Protein AF-A0A4U5ME35-F1 (afdb_monomer)

Radius of gyration: 33.89 Å; Cα contacts (8 Å, |Δi|>4): 135; chains: 1; bounding box: 66×83×63 Å

Solvent-accessible surface area (backbone atoms only — not comparable to full-atom values): 11003 Å² total; per-residue (Å²): 136,87,86,86,86,88,87,86,86,88,84,84,89,85,88,88,85,84,85,90,85,84,89,89,87,84,89,78,90,76,74,80,81,76,76,80,76,79,72,77,67,84,71,74,92,74,55,73,76,50,68,80,46,62,92,45,56,68,44,79,78,48,78,45,76,55,100,87,43,84,44,73,44,71,42,63,59,89,80,88,76,59,68,71,59,43,46,72,78,40,42,70,62,49,53,50,50,53,51,51,52,49,41,64,72,45,49,54,74,46,79,74,50,73,46,83,77,52,30,87,81,73,68,39,70,69,53,30,34,32,37,34,30,27,28,91,85,50,52,71,48,80,45,48,38,64,60,33,60,73,76,40,38,68,63,45,52,52,51,51,30,66,77,64,77,105

InterPro domains:
  IPR016197 Chromo-like domain superfamily [SSF54160] (59-102)

Sequence (166 aa):
MPPVTRGQARKSDASGIPTVCTPAVQRSAQTPRTMRRHTIAEADSRDPNLKQYGDQLLRIVDEKIFEGERYYRVIWENTLEPVEQMRQQTPLLIEYFELYTRIKKAGQFRIVNWIKTRARETRNPYDLLYTIAFGKDQEQMIVNHEFLDRHFRTEHCLFLAAELNI

Structure (mmCIF, N/CA/C/O backbone):
data_AF-A0A4U5ME35-F1
#
_entry.id   AF-A0A4U5ME35-F1
#
loop_
_atom_site.group_PDB
_atom_site.id
_atom_site.type_symbol
_atom_site.label_atom_id
_atom_site.label_alt_id
_atom_site.label_comp_id
_atom_site.label_asym_id
_atom_site.label_entity_id
_atom_site.label_seq_id
_atom_site.pdbx_PDB_ins_code
_atom_site.Cartn_x
_atom_site.Cartn_y
_atom_site.Cartn_z
_atom_site.occupancy
_atom_site.B_iso_or_equiv
_atom_site.auth_seq_id
_atom_site.auth_comp_id
_atom_site.auth_asym_id
_atom_site.auth_atom_id
_atom_site.pdbx_PDB_model_num
ATOM 1 N N . MET A 1 1 ? -27.308 -50.150 34.851 1.00 27.67 1 MET A N 1
ATOM 2 C CA . MET A 1 1 ? -26.876 -51.150 35.860 1.00 27.67 1 MET A CA 1
ATOM 3 C C . MET A 1 1 ? -26.474 -52.445 35.142 1.00 27.67 1 MET A C 1
ATOM 5 O O . MET A 1 1 ? -26.762 -52.521 33.954 1.00 27.67 1 MET A O 1
ATOM 9 N N . PRO A 1 2 ? -25.674 -53.334 35.768 1.00 55.22 2 PRO A N 1
ATOM 10 C CA . PRO A 1 2 ? -24.466 -53.883 35.122 1.00 55.22 2 PRO A CA 1
ATOM 11 C C . PRO A 1 2 ? -24.604 -55.369 34.678 1.00 55.22 2 PRO A C 1
ATOM 13 O O . PRO A 1 2 ? -25.736 -55.829 34.547 1.00 55.22 2 PRO A O 1
ATOM 16 N N . PRO A 1 3 ? -23.505 -56.106 34.382 1.00 54.00 3 PRO A N 1
ATOM 17 C CA . PRO A 1 3 ? -22.625 -56.611 35.444 1.00 54.00 3 PRO A CA 1
ATOM 18 C C . PRO A 1 3 ? -21.123 -56.326 35.266 1.00 54.00 3 PRO A C 1
ATOM 20 O O . PRO A 1 3 ? -20.581 -56.253 34.168 1.00 54.00 3 PRO A O 1
ATOM 23 N N . VAL A 1 4 ? -20.459 -56.203 36.415 1.00 41.44 4 VAL A N 1
ATOM 24 C CA . VAL A 1 4 ? -19.002 -56.238 36.590 1.00 41.44 4 VAL A CA 1
ATOM 25 C C . VAL A 1 4 ? -18.599 -57.687 36.855 1.00 41.44 4 VAL A C 1
ATOM 27 O O . VAL A 1 4 ? -19.259 -58.337 37.664 1.00 41.44 4 VAL A O 1
ATOM 30 N N . THR A 1 5 ? -17.475 -58.154 36.304 1.00 53.88 5 THR A N 1
ATOM 31 C CA . THR A 1 5 ? -16.813 -59.373 36.801 1.00 53.88 5 THR A CA 1
ATOM 32 C C . THR A 1 5 ? -15.340 -59.100 37.081 1.00 53.88 5 THR A C 1
ATOM 34 O O . THR A 1 5 ? -14.633 -58.485 36.287 1.00 53.88 5 THR A O 1
ATOM 37 N N . ARG A 1 6 ? -14.891 -59.539 38.258 1.00 37.59 6 ARG A N 1
ATOM 38 C CA . ARG A 1 6 ? -13.573 -59.286 38.849 1.00 37.59 6 ARG A CA 1
ATOM 39 C C . ARG A 1 6 ? -12.813 -60.612 38.895 1.00 37.59 6 ARG A C 1
ATOM 41 O O . ARG A 1 6 ? -13.339 -61.573 39.444 1.00 37.59 6 ARG A O 1
ATOM 48 N N . GLY A 1 7 ? -11.592 -60.662 38.366 1.00 36.09 7 GLY A N 1
ATOM 49 C CA . GLY A 1 7 ? -10.751 -61.864 38.388 1.00 36.09 7 GLY A CA 1
ATOM 50 C C . GLY A 1 7 ? -9.282 -61.517 38.611 1.00 36.09 7 GLY A C 1
ATOM 51 O O . GLY A 1 7 ? -8.645 -60.940 37.738 1.00 36.09 7 GLY A O 1
ATOM 52 N N . GLN A 1 8 ? -8.753 -61.849 39.790 1.00 38.22 8 GLN A N 1
ATOM 53 C CA . GLN A 1 8 ? -7.324 -61.778 40.114 1.00 38.22 8 GLN A CA 1
ATOM 54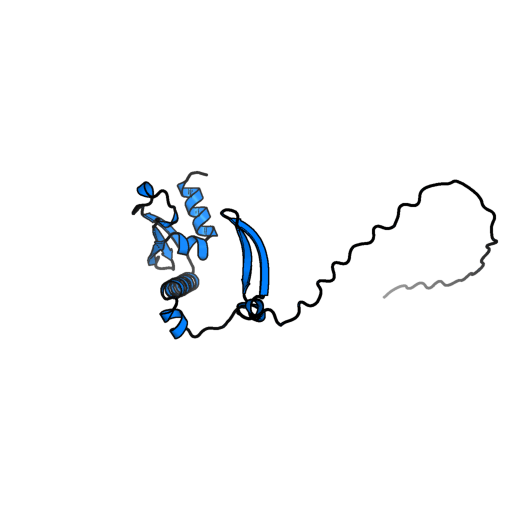 C C . GLN A 1 8 ? -6.729 -63.190 40.126 1.00 38.22 8 GLN A C 1
ATOM 56 O O . GLN A 1 8 ? -7.359 -64.083 40.685 1.00 38.22 8 GLN A O 1
ATOM 61 N N . ALA A 1 9 ? -5.485 -63.357 39.665 1.00 36.44 9 ALA A N 1
ATOM 62 C CA . ALA A 1 9 ? -4.493 -64.240 40.298 1.00 36.44 9 ALA A CA 1
ATOM 63 C C . ALA A 1 9 ? -3.069 -63.948 39.775 1.00 36.44 9 ALA A C 1
ATOM 65 O O . ALA A 1 9 ? -2.892 -63.499 38.647 1.00 36.44 9 ALA A O 1
ATOM 66 N N . ARG A 1 10 ? -2.059 -64.184 40.623 1.00 35.41 10 ARG A N 1
ATOM 67 C CA . ARG A 1 10 ? -0.623 -63.915 40.393 1.00 35.41 10 ARG A CA 1
ATOM 68 C C . ARG A 1 10 ? 0.147 -65.146 39.889 1.00 35.41 10 ARG A C 1
ATOM 70 O O . ARG A 1 10 ? -0.231 -66.261 40.244 1.00 35.41 10 ARG A O 1
ATOM 77 N N . LYS A 1 11 ? 1.310 -64.908 39.262 1.00 40.16 11 LYS A N 1
ATOM 78 C CA . LYS A 1 11 ? 2.684 -65.361 39.642 1.00 40.16 11 LYS A CA 1
ATOM 79 C C . LYS A 1 11 ? 3.658 -64.840 38.557 1.00 40.16 11 LYS A C 1
ATOM 81 O O . LYS A 1 11 ? 3.302 -64.934 37.391 1.00 40.16 11 LYS A O 1
ATOM 86 N N . SER A 1 12 ? 4.760 -64.121 38.800 1.00 40.75 12 SER A N 1
ATOM 87 C CA . SER A 1 12 ? 5.865 -64.205 39.785 1.00 40.75 12 SER A CA 1
ATOM 88 C C . SER A 1 12 ? 7.037 -65.088 39.325 1.00 40.75 12 SER A C 1
ATOM 90 O O . SER A 1 12 ? 6.890 -66.304 39.287 1.00 40.75 12 SER A O 1
ATOM 92 N N . ASP A 1 13 ? 8.179 -64.416 39.099 1.00 36.41 13 ASP A N 1
ATOM 93 C CA . ASP A 1 13 ? 9.582 -64.873 39.218 1.00 36.41 13 ASP A CA 1
ATOM 94 C C . ASP A 1 13 ? 10.102 -65.901 38.167 1.00 36.41 13 ASP A C 1
ATOM 96 O O . ASP A 1 13 ? 9.331 -66.669 37.608 1.00 36.41 13 ASP A O 1
ATOM 100 N N . ALA A 1 14 ? 11.391 -65.964 37.781 1.00 37.62 14 ALA A N 1
ATOM 101 C CA . ALA A 1 14 ? 12.600 -65.272 38.256 1.00 37.62 14 ALA A CA 1
ATOM 102 C C . ALA A 1 14 ? 13.654 -65.039 37.134 1.00 37.62 14 ALA A C 1
ATOM 104 O O . ALA A 1 14 ? 13.558 -65.558 36.025 1.00 37.62 14 ALA A O 1
ATOM 105 N N . SER A 1 15 ? 14.691 -64.267 37.471 1.00 42.91 15 SER A N 1
ATOM 106 C CA . SER A 1 15 ? 15.885 -63.897 36.687 1.00 42.91 15 SER A CA 1
ATOM 107 C C . SER A 1 15 ? 16.903 -65.020 36.403 1.00 42.91 15 SER A C 1
ATOM 109 O O . SER A 1 15 ? 17.055 -65.921 37.223 1.00 42.91 15 SER A O 1
ATOM 111 N N . GLY A 1 16 ? 17.746 -64.853 35.369 1.00 33.81 16 GLY A N 1
ATOM 112 C CA . GLY A 1 16 ? 19.011 -65.598 35.227 1.00 33.81 16 GLY A CA 1
ATOM 113 C C . GLY A 1 16 ? 19.939 -65.094 34.106 1.00 33.81 16 GLY A C 1
ATOM 114 O O . GLY A 1 16 ? 19.621 -65.244 32.933 1.00 33.81 16 GLY A O 1
ATOM 115 N N . ILE A 1 17 ? 21.105 -64.539 34.465 1.00 43.59 17 ILE A N 1
ATOM 116 C CA . ILE A 1 17 ? 22.238 -64.217 33.566 1.00 43.59 17 ILE A CA 1
ATOM 117 C C . ILE A 1 17 ? 23.508 -64.843 34.163 1.00 43.59 17 ILE A C 1
ATOM 119 O O . ILE A 1 17 ? 23.714 -64.712 35.370 1.00 43.59 17 ILE A O 1
ATOM 123 N N . PRO A 1 18 ? 24.386 -65.448 33.339 1.00 41.00 18 PRO A N 1
ATOM 124 C CA . PRO A 1 18 ? 25.827 -65.340 33.599 1.00 41.00 18 PRO A CA 1
ATOM 125 C C . PRO A 1 18 ? 26.696 -65.117 32.334 1.00 41.00 18 PRO A C 1
ATOM 127 O O . PRO A 1 18 ? 26.917 -66.011 31.527 1.00 41.00 18 PRO A O 1
ATOM 130 N N . THR A 1 19 ? 27.211 -63.892 32.208 1.00 34.69 19 THR A N 1
ATOM 131 C CA . THR A 1 19 ? 28.623 -63.502 31.976 1.00 34.69 19 THR A CA 1
ATOM 132 C C . THR A 1 19 ? 29.575 -64.335 31.070 1.00 34.69 19 THR A C 1
ATOM 134 O O . THR A 1 19 ? 30.220 -65.265 31.534 1.00 34.69 19 THR A O 1
ATOM 137 N N . VAL A 1 20 ? 29.815 -63.789 29.857 1.00 35.88 20 VAL A N 1
ATOM 138 C CA . VAL A 1 20 ? 31.122 -63.559 29.155 1.00 35.88 20 VAL A CA 1
ATOM 139 C C . VAL A 1 20 ? 31.952 -64.725 28.565 1.00 35.88 20 VAL A C 1
ATOM 141 O O . VAL A 1 20 ? 32.456 -65.574 29.287 1.00 35.88 20 VAL A O 1
ATOM 144 N N . CYS A 1 21 ? 32.258 -64.612 27.253 1.00 30.64 21 CYS A N 1
ATOM 145 C CA . CYS A 1 21 ? 33.633 -64.581 26.690 1.00 30.64 21 CYS A CA 1
ATOM 146 C C . CYS A 1 21 ? 33.664 -64.157 25.193 1.00 30.64 21 CYS A C 1
ATOM 148 O O . CYS A 1 21 ? 33.079 -64.814 24.338 1.00 30.64 21 CYS A O 1
ATOM 150 N N . THR A 1 22 ? 34.361 -63.056 24.880 1.00 44.78 22 THR A N 1
ATOM 151 C CA . THR A 1 22 ? 34.783 -62.570 23.533 1.00 44.78 22 THR A CA 1
ATOM 152 C C . THR A 1 22 ? 36.220 -63.059 23.213 1.00 44.78 22 THR A C 1
ATOM 154 O O . THR A 1 22 ? 36.820 -63.619 24.133 1.00 44.78 22 THR A O 1
ATOM 157 N N . PRO A 1 23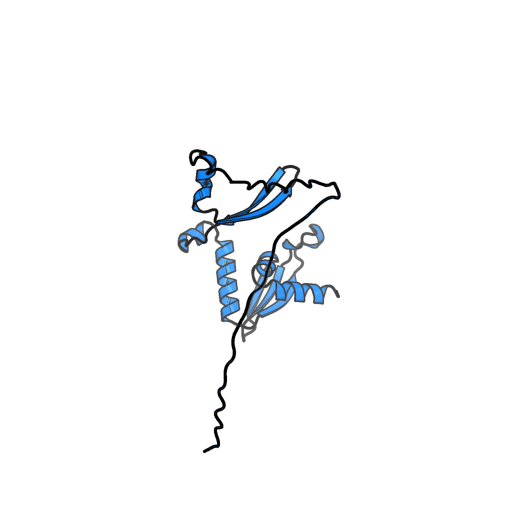 ? 36.843 -62.876 22.009 1.00 47.28 23 PRO A N 1
ATOM 158 C CA . PRO A 1 23 ? 36.641 -61.858 20.946 1.00 47.28 23 PRO A CA 1
ATOM 159 C C . PRO A 1 23 ? 36.660 -62.482 19.504 1.00 47.28 23 PRO A C 1
ATOM 161 O O . PRO A 1 23 ? 36.326 -63.652 19.384 1.00 47.28 23 PRO A O 1
ATOM 164 N N . ALA A 1 24 ? 36.983 -61.855 18.351 1.00 35.38 24 ALA A N 1
ATOM 165 C CA . ALA A 1 24 ? 37.339 -60.475 17.953 1.00 35.38 24 ALA A CA 1
ATOM 166 C C . ALA A 1 24 ? 37.086 -60.241 16.437 1.00 35.38 24 ALA A C 1
ATOM 168 O O . ALA A 1 24 ? 37.404 -61.124 15.646 1.00 35.38 24 ALA A O 1
ATOM 169 N N . VAL A 1 25 ? 36.688 -59.028 16.010 1.00 41.91 25 VAL A N 1
ATOM 170 C CA . VAL A 1 25 ? 36.933 -58.488 14.643 1.00 41.91 25 VAL A CA 1
ATOM 171 C C . VAL A 1 25 ? 37.227 -56.977 14.732 1.00 41.91 25 VAL A C 1
ATOM 173 O O . VAL A 1 25 ? 36.700 -56.287 15.601 1.00 41.91 25 VAL A O 1
ATOM 176 N N . GLN A 1 26 ? 38.122 -56.474 13.872 1.00 42.88 26 GLN A N 1
ATOM 177 C CA . GLN A 1 26 ? 38.695 -55.117 13.909 1.00 42.88 26 GLN A CA 1
ATOM 178 C C . GLN A 1 26 ? 37.953 -54.057 13.058 1.00 42.88 26 GLN A C 1
ATOM 180 O O . GLN A 1 26 ? 37.276 -54.400 12.097 1.00 42.88 26 GLN A O 1
ATOM 185 N N . ARG A 1 27 ? 38.293 -52.775 13.319 1.00 38.56 27 ARG A N 1
ATOM 186 C CA . ARG A 1 27 ? 38.179 -51.567 12.450 1.00 38.56 27 ARG A CA 1
ATOM 187 C C . ARG A 1 27 ? 36.742 -51.106 12.131 1.00 38.56 27 ARG A C 1
ATOM 189 O O . ARG A 1 27 ? 36.043 -51.695 11.326 1.00 38.56 27 ARG A O 1
ATOM 196 N N . SER A 1 28 ? 36.292 -49.944 12.602 1.00 45.56 28 SER A N 1
ATOM 197 C CA . SER A 1 28 ? 36.942 -48.652 12.327 1.00 45.56 28 SER A CA 1
ATOM 198 C C . SER A 1 28 ? 36.528 -47.573 13.329 1.00 45.56 28 SER A C 1
ATOM 200 O O . SER A 1 28 ? 35.341 -47.377 13.574 1.00 45.56 28 SER A O 1
ATOM 202 N N . ALA A 1 29 ? 37.496 -46.815 13.849 1.00 42.09 29 ALA A N 1
ATOM 203 C CA . ALA A 1 29 ? 37.221 -45.633 14.658 1.00 42.09 29 ALA A CA 1
ATOM 204 C C . ALA A 1 29 ? 36.814 -44.458 13.752 1.00 42.09 29 ALA A C 1
ATOM 206 O O . ALA A 1 29 ? 37.663 -43.695 13.293 1.00 42.09 29 ALA A O 1
ATOM 207 N N . GLN A 1 30 ? 35.514 -44.305 13.489 1.00 46.09 30 GLN A N 1
ATOM 208 C CA . GLN A 1 30 ? 34.991 -43.014 13.048 1.00 46.09 30 GLN A CA 1
ATOM 209 C C . GLN A 1 30 ? 34.990 -42.081 14.257 1.00 46.09 30 GLN A C 1
ATOM 211 O O . GLN A 1 30 ? 34.303 -42.329 15.248 1.00 46.09 30 GLN A O 1
ATOM 216 N N . THR A 1 31 ? 35.801 -41.028 14.197 1.00 46.59 31 THR A N 1
ATOM 217 C CA . THR A 1 31 ? 35.823 -39.996 15.230 1.00 46.59 31 THR A CA 1
ATOM 218 C C . THR A 1 31 ? 34.442 -39.343 15.330 1.00 46.59 31 THR A C 1
ATOM 220 O O . THR A 1 31 ? 33.837 -39.034 14.297 1.00 46.59 31 THR A O 1
ATOM 223 N N . PRO A 1 32 ? 33.911 -39.104 16.545 1.00 46.19 32 PRO A N 1
ATOM 224 C CA . PRO A 1 32 ? 32.693 -38.325 16.679 1.00 46.19 32 PRO A CA 1
ATOM 225 C C . PRO A 1 32 ? 32.956 -36.940 16.086 1.00 46.19 32 PRO A C 1
ATOM 227 O O . PRO A 1 32 ? 33.922 -36.270 16.454 1.00 46.19 32 PRO A O 1
ATOM 230 N N . ARG A 1 33 ? 32.106 -36.514 15.146 1.00 48.94 33 ARG A N 1
ATOM 231 C CA . ARG A 1 33 ? 32.153 -35.154 14.604 1.00 48.94 33 ARG A CA 1
ATOM 232 C C . ARG A 1 33 ? 31.935 -34.180 15.755 1.00 48.94 33 ARG A C 1
ATOM 234 O O . ARG A 1 33 ? 30.799 -33.987 16.184 1.00 48.94 33 ARG A O 1
ATOM 241 N N . THR A 1 34 ? 33.009 -33.555 16.230 1.00 47.59 34 THR A N 1
ATOM 242 C CA . THR A 1 34 ? 32.928 -32.424 17.150 1.00 47.59 34 THR A CA 1
ATOM 243 C C . THR A 1 34 ? 32.091 -31.348 16.475 1.00 47.59 34 THR A C 1
ATOM 245 O O . THR A 1 34 ? 32.579 -30.650 15.583 1.00 47.59 34 THR A O 1
ATOM 248 N N . MET A 1 35 ? 30.824 -31.213 16.878 1.00 41.69 35 MET A N 1
ATOM 249 C CA . MET A 1 35 ? 30.051 -30.031 16.531 1.00 41.69 35 MET A CA 1
ATOM 250 C C . MET A 1 35 ? 30.816 -28.844 17.101 1.00 41.69 35 MET A C 1
ATOM 252 O O . MET A 1 35 ? 30.895 -28.678 18.319 1.00 41.69 35 MET A O 1
ATOM 256 N N . ARG A 1 36 ? 31.413 -28.038 16.217 1.00 46.34 36 ARG A N 1
ATOM 257 C CA . ARG A 1 36 ? 31.947 -26.732 16.587 1.00 46.34 36 ARG A CA 1
ATOM 258 C C . ARG A 1 36 ? 30.755 -25.899 17.024 1.00 46.34 36 ARG A C 1
ATOM 260 O O . ARG A 1 36 ? 30.064 -25.303 16.203 1.00 46.34 36 ARG A O 1
ATOM 267 N N . ARG A 1 37 ? 30.491 -25.913 18.329 1.00 45.56 37 ARG A N 1
ATOM 268 C CA . ARG A 1 37 ? 29.576 -24.984 18.970 1.00 45.56 37 ARG A CA 1
ATOM 269 C C . ARG A 1 37 ? 30.221 -23.617 18.786 1.00 45.56 37 ARG A C 1
ATOM 271 O O . ARG A 1 37 ? 31.151 -23.271 19.507 1.00 45.56 37 ARG A O 1
ATOM 278 N N . HIS A 1 38 ? 29.794 -22.904 17.748 1.00 39.09 38 HIS A N 1
ATOM 279 C CA . HIS A 1 38 ? 30.147 -21.510 17.549 1.00 39.09 38 HIS A CA 1
ATOM 280 C C . HIS A 1 38 ? 29.455 -20.720 18.655 1.00 39.09 38 HIS A C 1
ATOM 282 O O . HIS A 1 38 ? 28.362 -20.190 18.478 1.00 39.09 38 HIS A O 1
ATOM 288 N N . THR A 1 39 ? 30.079 -20.709 19.832 1.00 46.22 39 THR A N 1
ATOM 289 C CA . THR A 1 39 ? 29.808 -19.703 20.846 1.00 46.22 39 THR A CA 1
ATOM 290 C C . THR A 1 39 ? 30.171 -18.380 20.197 1.00 46.22 39 THR A C 1
ATOM 292 O O . THR A 1 39 ? 31.349 -18.098 19.980 1.00 46.22 39 THR A O 1
ATOM 295 N N . ILE A 1 40 ? 29.154 -17.605 19.828 1.00 58.78 40 ILE A N 1
ATOM 296 C CA . ILE A 1 40 ? 29.337 -16.185 19.565 1.00 58.78 40 ILE A CA 1
ATOM 297 C C . ILE A 1 40 ? 29.836 -15.635 20.898 1.00 58.78 40 ILE A C 1
ATOM 299 O O . ILE A 1 40 ? 29.104 -15.674 21.886 1.00 58.78 40 ILE A O 1
ATOM 303 N N . ALA A 1 41 ? 31.114 -15.258 20.955 1.00 54.31 41 ALA A N 1
ATOM 304 C CA . ALA A 1 41 ? 31.636 -14.555 22.114 1.00 54.31 41 ALA A CA 1
ATOM 305 C C . ALA A 1 41 ? 30.778 -13.304 22.309 1.00 54.31 41 ALA A C 1
ATOM 307 O O . ALA A 1 41 ? 30.442 -12.647 21.321 1.00 54.31 41 ALA A O 1
ATOM 308 N N . GLU A 1 42 ? 30.409 -13.000 23.554 1.00 52.03 42 GLU A N 1
ATOM 309 C CA . GLU A 1 42 ? 29.761 -11.733 23.881 1.00 52.03 42 GLU A CA 1
ATOM 310 C C . GLU A 1 42 ? 30.661 -10.619 23.346 1.00 52.03 42 GLU A C 1
ATOM 312 O O . GLU A 1 42 ? 31.789 -10.441 23.811 1.00 52.03 42 GLU A O 1
ATOM 317 N N . ALA A 1 43 ? 30.212 -9.955 22.279 1.00 51.72 43 ALA A N 1
ATOM 318 C CA . ALA A 1 43 ? 31.001 -8.923 21.637 1.00 51.72 43 ALA A CA 1
ATOM 319 C C . ALA A 1 43 ? 31.170 -7.788 22.645 1.00 51.72 43 ALA A C 1
ATOM 321 O O . ALA A 1 43 ? 30.179 -7.268 23.161 1.00 51.72 43 ALA A O 1
ATOM 322 N N . ASP A 1 44 ? 32.422 -7.433 22.936 1.00 51.56 44 ASP A N 1
ATOM 323 C CA . ASP A 1 44 ? 32.746 -6.361 23.871 1.00 51.56 44 ASP A CA 1
ATOM 324 C C . ASP A 1 44 ? 31.958 -5.105 23.461 1.00 51.56 44 ASP A C 1
ATOM 326 O O . ASP A 1 44 ? 32.133 -4.585 22.357 1.00 51.56 44 ASP A O 1
ATOM 330 N N . SER A 1 45 ? 31.066 -4.635 24.343 1.00 52.78 45 SER A N 1
ATOM 331 C CA . SER A 1 45 ? 30.023 -3.607 24.103 1.00 52.78 45 SER A CA 1
ATOM 332 C C . SER A 1 45 ? 30.587 -2.181 23.875 1.00 52.78 45 SER A C 1
ATOM 334 O O . SER A 1 45 ? 29.969 -1.154 24.165 1.00 52.78 45 SER A O 1
ATOM 336 N N . ARG A 1 46 ? 31.832 -2.103 23.402 1.00 52.84 46 ARG A N 1
ATOM 337 C CA . ARG A 1 46 ? 32.663 -0.905 23.281 1.00 52.84 46 ARG A CA 1
ATOM 338 C C . ARG A 1 46 ? 32.901 -0.467 21.839 1.00 52.84 46 ARG A C 1
ATOM 340 O O . ARG A 1 46 ? 33.511 0.582 21.661 1.00 52.84 46 ARG A O 1
ATOM 347 N N . ASP A 1 47 ? 32.431 -1.212 20.836 1.00 54.09 47 ASP A N 1
ATOM 348 C CA . ASP A 1 47 ? 32.434 -0.721 19.454 1.00 54.09 47 ASP A CA 1
ATOM 349 C C . ASP A 1 47 ? 31.459 0.474 19.338 1.00 54.09 47 ASP A C 1
ATOM 351 O O . ASP A 1 47 ? 30.249 0.305 19.537 1.00 54.09 47 ASP A O 1
ATOM 355 N N . PRO A 1 48 ? 31.949 1.697 19.049 1.00 54.38 48 PRO A N 1
ATOM 356 C CA . PRO A 1 48 ? 31.096 2.877 18.965 1.00 54.38 48 PRO A CA 1
ATOM 357 C C . PRO A 1 48 ? 30.109 2.819 17.791 1.00 54.38 48 PRO A C 1
ATOM 359 O O . PRO A 1 48 ? 29.063 3.460 17.870 1.00 54.38 48 PRO A O 1
ATOM 362 N N . ASN A 1 49 ? 30.378 2.032 16.742 1.00 52.03 49 ASN A N 1
ATOM 363 C CA . ASN A 1 49 ? 29.460 1.866 15.613 1.00 52.03 49 ASN A CA 1
ATOM 364 C C . ASN A 1 49 ? 28.296 0.919 15.938 1.00 52.03 49 ASN A C 1
ATOM 366 O O . ASN A 1 49 ? 27.210 1.088 15.384 1.00 52.03 49 ASN A O 1
ATOM 370 N N . LEU A 1 50 ? 28.463 -0.020 16.883 1.00 50.66 50 LEU A N 1
ATOM 371 C CA . LEU A 1 50 ? 27.334 -0.816 17.383 1.00 50.66 50 LEU A CA 1
ATOM 372 C C . LEU A 1 50 ? 26.284 0.076 18.064 1.00 50.66 50 LEU A C 1
ATOM 374 O O . LEU A 1 50 ? 25.089 -0.185 17.948 1.00 50.66 50 LEU A O 1
ATOM 378 N N . LYS A 1 51 ? 26.705 1.155 18.737 1.00 52.41 51 LYS A N 1
ATOM 379 C CA . LYS A 1 51 ? 25.805 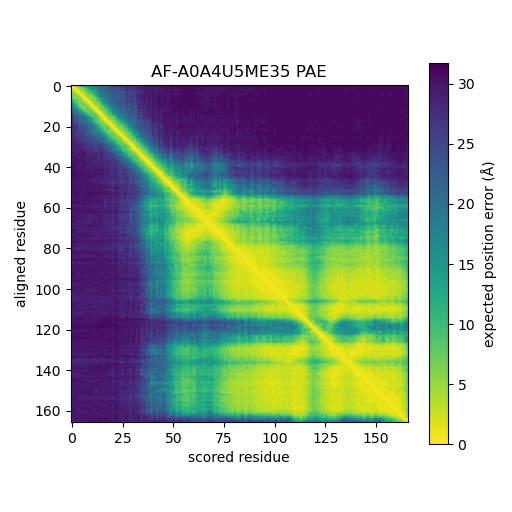2.029 19.509 1.00 52.41 51 LYS A CA 1
ATOM 380 C C . LYS A 1 51 ? 24.841 2.874 18.682 1.00 52.41 51 LYS A C 1
ATOM 382 O O . LYS A 1 51 ? 23.853 3.334 19.240 1.00 52.41 51 LYS A O 1
ATOM 387 N N . GLN A 1 52 ? 25.084 3.085 17.387 1.00 58.84 52 GLN A N 1
ATOM 388 C CA . GLN A 1 52 ? 24.145 3.857 16.560 1.00 58.84 52 GLN A CA 1
ATOM 389 C C . GLN A 1 52 ? 22.819 3.107 16.332 1.00 58.84 52 GLN A C 1
ATOM 391 O O . GLN A 1 52 ? 21.791 3.734 16.095 1.00 58.84 52 GLN A O 1
ATOM 396 N N . TYR A 1 53 ? 22.846 1.773 16.414 1.00 62.44 53 TYR A N 1
ATOM 397 C CA . TYR A 1 53 ? 21.746 0.903 15.990 1.00 62.44 53 TYR A CA 1
ATOM 398 C C . TYR A 1 53 ? 21.404 -0.213 16.990 1.00 62.44 53 TYR A C 1
ATOM 400 O O . TYR A 1 53 ? 20.326 -0.795 16.901 1.00 62.44 53 TYR A O 1
ATOM 408 N N . GLY A 1 54 ? 22.305 -0.525 17.928 1.00 59.09 54 GLY A N 1
ATOM 409 C CA . GLY A 1 54 ? 22.275 -1.746 18.741 1.00 59.09 54 GLY A CA 1
ATOM 410 C C . GLY A 1 54 ? 21.045 -1.927 19.629 1.00 59.09 54 GLY A C 1
ATOM 411 O O . GLY A 1 54 ? 20.638 -3.064 19.839 1.00 59.09 54 GLY A O 1
ATOM 412 N N . ASP A 1 55 ? 20.424 -0.833 20.076 1.00 67.94 55 ASP A N 1
ATOM 413 C CA . ASP A 1 55 ? 19.250 -0.883 20.959 1.00 67.94 55 ASP A CA 1
ATOM 414 C C . ASP A 1 55 ? 17.919 -0.965 20.185 1.00 67.94 55 ASP A C 1
ATOM 416 O O . ASP A 1 55 ? 16.893 -1.300 20.765 1.00 67.94 55 ASP A O 1
ATOM 420 N N . GLN A 1 56 ? 17.916 -0.662 18.879 1.00 78.31 56 GLN A N 1
ATOM 421 C CA . GLN A 1 56 ? 16.715 -0.682 18.027 1.00 78.31 56 GLN A CA 1
ATOM 422 C C . GLN A 1 56 ? 16.740 -1.802 16.978 1.00 78.31 56 GLN A C 1
ATOM 424 O O . GLN A 1 56 ? 15.724 -2.072 16.335 1.00 78.31 56 GLN A O 1
ATOM 429 N N . LEU A 1 57 ? 17.887 -2.442 16.743 1.00 84.25 57 LEU A N 1
ATOM 430 C CA . LEU A 1 57 ? 18.042 -3.500 15.749 1.00 84.25 57 LEU A CA 1
ATOM 431 C C . LEU A 1 57 ? 17.485 -4.831 16.276 1.00 84.25 57 LEU A C 1
ATOM 433 O O . LEU A 1 57 ? 18.192 -5.600 16.922 1.00 84.25 57 LEU A O 1
ATOM 437 N N . LEU A 1 58 ? 16.234 -5.145 15.933 1.00 86.50 58 LEU A N 1
ATOM 438 C CA . LEU A 1 58 ? 15.578 -6.379 16.371 1.00 86.50 58 LEU A CA 1
ATOM 439 C C . LEU A 1 58 ? 16.219 -7.639 15.765 1.00 86.50 58 LEU A C 1
ATOM 441 O O . LEU A 1 58 ? 16.413 -8.632 16.465 1.00 86.50 58 LEU A O 1
ATOM 445 N N . ARG A 1 59 ? 16.497 -7.646 14.449 1.00 86.44 59 ARG A N 1
ATOM 446 C CA . ARG A 1 59 ? 17.179 -8.769 13.768 1.00 86.44 59 ARG A CA 1
ATOM 447 C C . ARG A 1 59 ? 17.680 -8.442 12.363 1.00 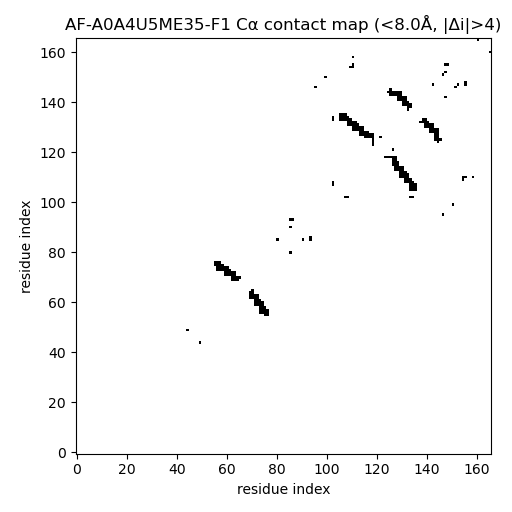86.44 59 ARG A C 1
ATOM 449 O O . ARG A 1 59 ? 17.071 -7.662 11.632 1.00 86.44 59 ARG A O 1
ATOM 456 N N . ILE A 1 60 ? 18.707 -9.174 11.935 1.00 89.56 60 ILE A N 1
ATOM 457 C CA . ILE A 1 60 ? 19.052 -9.356 10.518 1.00 89.56 60 ILE A CA 1
ATOM 458 C C . ILE A 1 60 ? 18.157 -10.466 9.938 1.00 89.56 60 ILE A C 1
ATOM 460 O O . ILE A 1 60 ? 17.910 -11.480 10.591 1.00 89.56 60 ILE A O 1
ATOM 464 N N . VAL A 1 61 ? 17.643 -10.257 8.727 1.00 92.81 61 VAL A N 1
ATOM 465 C CA . VAL A 1 61 ? 16.724 -11.167 8.019 1.00 92.81 61 VAL A CA 1
ATOM 466 C C . VAL A 1 61 ? 17.399 -11.857 6.839 1.00 92.81 61 VAL A C 1
ATOM 468 O O . VAL A 1 61 ? 17.070 -13.000 6.541 1.00 92.81 61 VAL A O 1
ATOM 471 N N . ASP A 1 62 ? 18.286 -11.147 6.142 1.00 92.38 62 ASP A N 1
ATOM 472 C CA . ASP A 1 62 ? 18.839 -11.569 4.854 1.00 92.38 62 ASP A CA 1
ATOM 473 C C . ASP A 1 62 ? 20.188 -10.878 4.591 1.00 92.38 62 ASP A C 1
ATOM 475 O O . ASP A 1 62 ? 20.481 -9.829 5.175 1.00 92.38 62 ASP A O 1
ATOM 479 N N . GLU A 1 63 ? 20.980 -11.436 3.682 1.00 94.62 63 GLU A N 1
ATOM 480 C CA . GLU A 1 63 ? 22.246 -10.881 3.198 1.00 94.62 63 GLU A CA 1
ATOM 481 C C . GLU A 1 63 ? 22.185 -10.745 1.675 1.00 94.62 63 GLU A C 1
ATOM 483 O O . GLU A 1 63 ? 21.849 -11.690 0.964 1.00 94.62 63 GLU A O 1
ATOM 488 N N . LYS A 1 64 ? 22.539 -9.569 1.152 1.00 93.88 64 LYS A N 1
ATOM 489 C CA . LYS A 1 64 ? 22.546 -9.301 -0.285 1.00 93.88 64 LYS A CA 1
ATOM 490 C C . LYS A 1 64 ? 23.838 -8.613 -0.698 1.00 93.88 64 LYS A C 1
ATOM 492 O O . LYS A 1 64 ? 24.212 -7.590 -0.135 1.00 93.88 64 LYS A O 1
ATOM 497 N N . ILE A 1 65 ? 24.472 -9.140 -1.741 1.00 93.94 65 ILE A N 1
ATOM 498 C CA . ILE A 1 65 ? 25.561 -8.448 -2.432 1.00 93.94 65 ILE A CA 1
ATOM 499 C C . ILE A 1 65 ? 24.947 -7.550 -3.513 1.00 93.94 65 ILE A C 1
ATOM 501 O O . ILE A 1 65 ? 24.128 -8.007 -4.316 1.00 93.94 65 ILE A O 1
ATOM 505 N N . PHE A 1 66 ? 25.318 -6.274 -3.525 1.00 85.25 66 PHE A N 1
ATOM 506 C CA . PHE A 1 66 ? 24.894 -5.287 -4.515 1.00 85.25 66 PHE A CA 1
ATOM 507 C C . PHE A 1 66 ? 26.099 -4.423 -4.895 1.00 85.25 66 PHE A C 1
ATOM 509 O O . PHE A 1 66 ? 26.817 -3.959 -4.020 1.00 85.25 66 PHE A O 1
ATOM 516 N N . GLU A 1 67 ? 26.366 -4.280 -6.197 1.00 90.62 67 GLU A N 1
ATOM 517 C CA . GLU A 1 67 ? 27.528 -3.536 -6.732 1.00 90.62 67 GLU A CA 1
ATOM 518 C C . GLU A 1 67 ? 28.900 -3.970 -6.159 1.00 90.62 67 GLU A C 1
ATOM 520 O O . GLU A 1 67 ? 29.863 -3.214 -6.154 1.00 90.62 67 GLU A O 1
ATOM 525 N N . GLY A 1 68 ? 29.006 -5.232 -5.722 1.00 93.00 68 GLY A N 1
ATOM 526 C CA . GLY A 1 68 ? 30.210 -5.810 -5.107 1.00 93.00 68 GLY A CA 1
ATOM 527 C C . GLY A 1 68 ? 30.268 -5.662 -3.583 1.00 93.00 68 GLY A C 1
ATOM 528 O O . GLY A 1 68 ? 30.983 -6.424 -2.934 1.00 93.00 68 GLY A O 1
ATOM 529 N N . GLU A 1 69 ? 29.461 -4.771 -3.011 1.00 94.25 69 GLU A N 1
ATOM 530 C CA . GLU A 1 69 ? 29.364 -4.527 -1.573 1.00 94.25 69 GLU A CA 1
ATOM 531 C C . GLU A 1 69 ? 28.316 -5.415 -0.891 1.00 94.25 69 GLU A C 1
ATOM 533 O O . GLU A 1 69 ? 27.343 -5.870 -1.501 1.00 94.25 69 GLU A O 1
ATOM 538 N N . ARG A 1 70 ? 28.525 -5.686 0.402 1.00 93.19 70 ARG A N 1
ATOM 539 C CA . ARG A 1 70 ? 27.687 -6.582 1.216 1.00 93.19 70 ARG A CA 1
ATOM 540 C C . ARG A 1 70 ? 26.724 -5.780 2.087 1.00 93.19 70 ARG A C 1
ATOM 542 O O . ARG A 1 70 ? 27.147 -5.045 2.974 1.00 93.19 70 ARG A O 1
ATOM 549 N N . TYR A 1 71 ? 25.429 -6.010 1.903 1.00 93.25 71 TYR A N 1
ATOM 550 C CA . TYR A 1 71 ? 24.359 -5.369 2.661 1.00 93.25 71 TYR A CA 1
ATOM 551 C C . TYR A 1 71 ? 23.550 -6.396 3.451 1.00 93.25 71 TYR A C 1
ATOM 553 O O . TYR A 1 71 ? 23.198 -7.459 2.938 1.00 93.25 71 TYR A O 1
ATOM 561 N N . TYR A 1 72 ? 23.184 -6.046 4.683 1.00 91.50 72 TYR A N 1
ATOM 562 C CA . TYR A 1 72 ? 22.236 -6.819 5.481 1.00 91.50 72 TYR A CA 1
ATOM 563 C C . TYR A 1 72 ? 20.841 -6.208 5.399 1.00 91.50 72 TYR A C 1
ATOM 565 O O . TYR A 1 72 ? 20.660 -5.001 5.569 1.00 91.50 72 TYR A O 1
ATOM 573 N N . ARG A 1 73 ? 19.829 -7.051 5.193 1.00 89.44 73 ARG A N 1
ATOM 574 C CA . ARG A 1 73 ? 18.434 -6.659 5.377 1.00 89.44 73 ARG A CA 1
ATOM 575 C C . ARG A 1 73 ? 18.101 -6.749 6.858 1.00 89.44 73 ARG A C 1
ATOM 577 O O . ARG A 1 73 ? 18.138 -7.835 7.432 1.00 89.44 73 ARG A O 1
ATOM 584 N N . VAL A 1 74 ? 17.729 -5.626 7.453 1.00 91.38 74 VAL A N 1
ATOM 585 C CA . VAL A 1 74 ? 17.441 -5.511 8.886 1.00 91.38 74 VAL A CA 1
ATOM 586 C C . VAL A 1 74 ? 15.960 -5.252 9.158 1.00 91.38 74 VAL A C 1
ATOM 588 O O . VAL A 1 74 ? 15.247 -4.703 8.317 1.00 91.38 74 VAL A O 1
ATOM 591 N N . ILE A 1 75 ? 15.501 -5.665 10.337 1.00 86.94 75 ILE A N 1
ATOM 592 C CA . ILE A 1 75 ? 14.234 -5.252 10.944 1.00 86.94 75 ILE A CA 1
ATOM 593 C C . ILE A 1 75 ? 14.566 -4.534 12.249 1.00 86.94 75 ILE A C 1
ATOM 595 O O . ILE A 1 75 ? 15.325 -5.055 13.068 1.00 86.94 75 ILE A O 1
ATOM 599 N N . TRP A 1 76 ? 13.963 -3.363 12.416 1.00 89.44 76 TRP A N 1
ATOM 600 C CA . TRP A 1 76 ? 14.027 -2.533 13.613 1.00 89.44 76 TRP A CA 1
ATOM 601 C C . TRP A 1 76 ? 12.875 -2.870 14.568 1.00 89.44 76 TRP A C 1
ATOM 603 O O . TRP A 1 76 ? 11.875 -3.461 14.151 1.00 89.44 76 TRP A O 1
ATOM 613 N N . GLU A 1 77 ? 13.002 -2.505 15.840 1.00 88.12 77 GLU A N 1
ATOM 614 C CA . GLU A 1 77 ? 11.872 -2.488 16.768 1.00 88.12 77 GLU A CA 1
ATOM 615 C C . GLU A 1 77 ? 10.823 -1.448 16.345 1.00 88.12 77 GLU A C 1
ATOM 617 O O . GLU A 1 77 ? 11.135 -0.424 15.736 1.00 88.12 77 GLU A O 1
ATOM 622 N N . ASN A 1 78 ? 9.555 -1.713 16.666 1.00 87.88 78 ASN A N 1
ATOM 623 C CA . ASN A 1 78 ? 8.467 -0.783 16.376 1.00 87.88 78 ASN A CA 1
ATOM 624 C C . ASN A 1 78 ? 8.455 0.340 17.424 1.00 87.88 78 ASN A C 1
ATOM 626 O O . ASN A 1 78 ? 8.063 0.095 18.567 1.00 87.88 78 ASN A O 1
ATOM 630 N N . THR A 1 79 ? 8.814 1.565 17.038 1.00 87.88 79 THR A N 1
ATOM 631 C CA . THR A 1 79 ? 8.630 2.752 17.888 1.00 87.88 79 THR A CA 1
ATOM 632 C C . THR A 1 79 ? 7.227 3.349 17.728 1.00 87.88 79 THR A C 1
ATOM 634 O O . THR A 1 79 ? 6.485 3.025 16.795 1.00 87.88 79 THR A O 1
ATOM 637 N N . LEU A 1 80 ? 6.840 4.216 18.667 1.00 88.75 80 LEU A N 1
ATOM 638 C CA . LEU A 1 80 ? 5.643 5.051 18.572 1.00 88.75 80 LEU A CA 1
ATOM 639 C C . LEU A 1 80 ? 6.082 6.513 18.484 1.00 88.75 80 LEU A C 1
ATOM 641 O O . LEU A 1 80 ? 6.533 7.083 19.473 1.00 88.75 80 LEU A O 1
ATOM 645 N N . GLU A 1 81 ? 5.925 7.107 17.305 1.00 90.62 81 GLU A N 1
ATOM 646 C CA . GLU A 1 81 ? 6.287 8.502 17.039 1.00 90.62 81 GLU A CA 1
ATOM 647 C C . GLU A 1 81 ? 5.050 9.424 17.086 1.00 90.62 81 GLU A C 1
ATOM 649 O O . GLU A 1 81 ? 3.961 9.009 16.668 1.00 90.62 81 GLU A O 1
ATOM 654 N N . PRO A 1 82 ? 5.181 10.689 17.535 1.00 93.44 82 PRO A N 1
ATOM 655 C CA . PRO A 1 82 ? 4.106 11.677 17.454 1.00 93.44 82 PRO A CA 1
ATOM 656 C C . PRO A 1 82 ? 3.653 11.932 16.009 1.00 93.44 82 PRO A C 1
ATOM 658 O O . PRO A 1 82 ? 4.471 12.062 15.093 1.00 93.44 82 PRO A O 1
ATOM 661 N N . VAL A 1 83 ? 2.341 12.072 15.797 1.00 91.38 83 VAL A N 1
ATOM 662 C CA . VAL A 1 83 ? 1.754 12.260 14.456 1.00 91.38 83 VAL A CA 1
ATOM 663 C C . VAL A 1 83 ? 2.271 13.545 13.803 1.00 91.38 83 VAL A C 1
ATOM 665 O O . VAL A 1 83 ? 2.567 13.566 12.610 1.00 91.38 83 VAL A O 1
ATOM 668 N N . GLU A 1 84 ? 2.426 14.609 14.583 1.00 93.56 84 GLU A N 1
ATOM 669 C CA . GLU A 1 84 ? 2.902 15.921 14.150 1.00 93.56 84 GLU A CA 1
ATOM 670 C C . GLU A 1 84 ? 4.347 15.853 13.637 1.00 93.56 84 GLU A C 1
ATOM 672 O O . GLU A 1 84 ? 4.657 16.420 12.589 1.00 93.56 84 GLU A O 1
ATOM 677 N N . GLN A 1 85 ? 5.212 15.105 14.329 1.00 93.06 85 GLN A N 1
ATOM 678 C CA . GLN A 1 85 ? 6.598 14.861 13.921 1.00 93.06 85 GLN 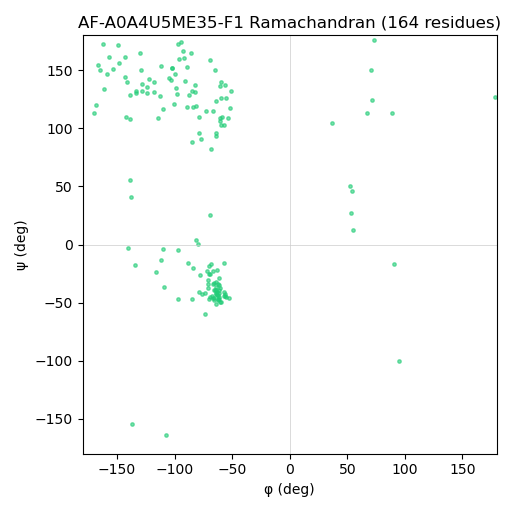A CA 1
ATOM 679 C C . GLN A 1 85 ? 6.644 14.047 12.622 1.00 93.06 85 GLN A C 1
ATOM 681 O O . GLN A 1 85 ? 7.335 14.426 11.675 1.00 93.06 85 GLN A O 1
ATOM 686 N N . MET A 1 86 ? 5.852 12.975 12.531 1.00 92.75 86 MET A N 1
ATOM 687 C CA . MET A 1 86 ? 5.799 12.127 11.336 1.00 92.75 86 MET A CA 1
ATOM 688 C C . MET A 1 86 ? 5.229 12.848 10.107 1.00 92.75 86 MET A C 1
ATOM 690 O O . MET A 1 86 ? 5.683 12.596 8.989 1.00 92.75 86 MET A O 1
ATOM 694 N N . ARG A 1 87 ? 4.283 13.782 10.290 1.00 93.25 87 ARG A N 1
ATOM 695 C CA . ARG A 1 87 ? 3.798 14.670 9.216 1.00 93.25 87 ARG A CA 1
ATOM 696 C C . ARG A 1 87 ? 4.869 15.642 8.723 1.00 93.25 87 ARG A C 1
ATOM 698 O O . ARG A 1 87 ? 4.873 15.960 7.542 1.00 93.25 87 ARG A O 1
ATOM 705 N N . GLN A 1 88 ? 5.761 16.112 9.596 1.00 93.31 88 GLN A N 1
ATOM 706 C CA . GLN A 1 88 ? 6.866 16.996 9.204 1.00 93.31 88 GLN A CA 1
ATOM 707 C C . GLN A 1 88 ? 7.995 16.231 8.501 1.00 93.31 88 GLN A C 1
ATOM 709 O O . GLN A 1 88 ? 8.519 16.700 7.496 1.00 93.31 88 GLN A O 1
ATOM 714 N N . GLN A 1 89 ? 8.362 15.053 9.013 1.00 91.94 89 GLN A N 1
ATOM 715 C CA . GLN A 1 89 ? 9.472 14.251 8.489 1.00 91.94 89 GLN A CA 1
ATOM 716 C C . GLN A 1 89 ? 9.093 13.463 7.227 1.00 91.94 89 GLN A C 1
ATOM 718 O O . GLN A 1 89 ? 9.884 13.368 6.292 1.00 91.94 89 GLN A O 1
ATOM 723 N N . THR A 1 90 ? 7.887 12.889 7.190 1.00 91.00 90 THR A N 1
ATOM 724 C CA . THR A 1 90 ? 7.442 11.933 6.158 1.00 91.00 90 THR A CA 1
ATOM 725 C C . THR A 1 90 ? 5.984 12.181 5.714 1.00 91.00 90 THR A C 1
ATOM 727 O O . THR A 1 90 ? 5.164 11.260 5.774 1.00 91.00 90 THR A O 1
ATOM 730 N N . PRO A 1 91 ? 5.620 13.397 5.250 1.00 91.56 91 PRO A N 1
ATOM 731 C CA . PRO A 1 91 ? 4.230 13.761 4.940 1.00 91.56 91 PRO A CA 1
ATOM 732 C C . PRO A 1 91 ? 3.543 12.769 3.989 1.00 91.56 91 PRO A C 1
ATOM 734 O O . PRO A 1 91 ? 2.457 12.281 4.293 1.00 91.56 91 PRO A O 1
ATOM 737 N N . LEU A 1 92 ? 4.221 12.378 2.904 1.00 87.69 92 LEU A N 1
ATOM 738 C CA . LEU A 1 92 ? 3.690 11.460 1.889 1.00 87.69 92 LEU A CA 1
ATOM 739 C C . LEU A 1 92 ? 3.333 10.068 2.449 1.00 87.69 92 LEU A C 1
ATOM 741 O O . LEU A 1 92 ? 2.331 9.475 2.054 1.00 87.69 92 LEU A O 1
ATOM 745 N N . LEU A 1 93 ? 4.127 9.541 3.390 1.00 87.69 93 LEU A N 1
ATOM 746 C CA . LEU A 1 93 ? 3.845 8.241 4.014 1.00 87.69 93 LEU A CA 1
ATOM 747 C C . LEU A 1 93 ? 2.629 8.315 4.944 1.00 87.69 93 LEU A C 1
ATOM 749 O O . LEU A 1 93 ? 1.860 7.355 5.019 1.00 87.69 93 LEU A O 1
ATOM 753 N N . ILE A 1 94 ? 2.431 9.453 5.615 1.00 92.62 94 ILE A N 1
ATOM 754 C CA . ILE A 1 94 ? 1.237 9.696 6.427 1.00 92.62 94 ILE A CA 1
ATOM 755 C C . ILE A 1 94 ? 0.002 9.848 5.535 1.00 92.62 94 ILE A C 1
ATOM 757 O O . ILE A 1 94 ? -0.992 9.176 5.792 1.00 92.62 94 ILE A O 1
ATOM 761 N N . GLU A 1 95 ? 0.073 10.613 4.444 1.00 90.81 95 GLU A N 1
ATOM 762 C CA . GLU A 1 95 ? -1.024 10.729 3.469 1.00 90.81 95 GLU A CA 1
ATOM 763 C C . GLU A 1 95 ? -1.445 9.360 2.908 1.00 90.81 95 GLU A C 1
ATOM 765 O O . GLU A 1 95 ? -2.637 9.041 2.874 1.00 90.81 95 GLU A O 1
ATOM 770 N N . TYR A 1 96 ? -0.483 8.502 2.543 1.00 91.69 96 TYR A N 1
ATOM 771 C CA . TYR A 1 96 ? -0.767 7.125 2.123 1.00 91.69 96 TYR A CA 1
ATOM 772 C C . TYR A 1 96 ? -1.444 6.317 3.239 1.00 91.69 96 TYR A C 1
ATOM 774 O O . TYR A 1 96 ? -2.432 5.625 2.987 1.00 91.69 96 TYR A O 1
ATOM 782 N N . PHE A 1 97 ? -0.955 6.391 4.478 1.00 92.81 97 PHE A N 1
ATOM 783 C CA . PHE A 1 97 ? -1.538 5.644 5.594 1.00 92.81 97 PHE A CA 1
ATOM 784 C C . PHE A 1 97 ? -2.967 6.106 5.935 1.00 92.81 97 PHE A C 1
ATOM 786 O O . PHE A 1 97 ? -3.847 5.279 6.203 1.00 92.81 97 PHE A O 1
ATOM 793 N N . GLU A 1 98 ? -3.231 7.410 5.881 1.00 94.19 98 GLU A N 1
ATOM 794 C CA . GLU A 1 98 ? -4.556 7.990 6.107 1.00 94.19 98 GLU A CA 1
ATOM 795 C C . GLU A 1 98 ? -5.538 7.602 4.998 1.00 94.19 98 GLU A C 1
ATOM 797 O O . GLU A 1 98 ? -6.652 7.154 5.291 1.00 94.19 98 GLU A O 1
ATOM 802 N N . LEU A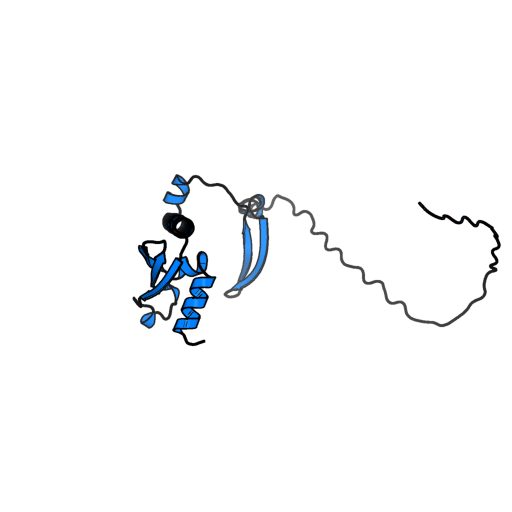 1 99 ? -5.105 7.661 3.736 1.00 93.69 99 LEU A N 1
ATOM 803 C CA . LEU A 1 99 ? -5.862 7.168 2.586 1.00 93.69 99 LEU A CA 1
ATOM 804 C C . LEU A 1 99 ? -6.176 5.671 2.704 1.00 93.69 99 LEU A C 1
ATOM 806 O O . LEU A 1 99 ? -7.329 5.266 2.561 1.00 93.69 99 LEU A O 1
ATOM 810 N N . TYR A 1 100 ? -5.173 4.844 3.001 1.00 94.81 100 TYR A N 1
ATOM 811 C CA . TYR A 1 100 ? -5.341 3.408 3.221 1.00 94.81 100 TYR A CA 1
ATOM 812 C C . TYR A 1 100 ? -6.379 3.131 4.316 1.00 94.81 100 TYR A C 1
ATOM 814 O O . TYR A 1 100 ? -7.291 2.320 4.133 1.00 94.81 100 TYR A O 1
ATOM 822 N N . THR A 1 101 ? -6.289 3.860 5.429 1.00 95.00 101 THR A N 1
ATOM 823 C CA . THR A 1 101 ? -7.226 3.766 6.552 1.00 95.00 101 THR A CA 1
ATOM 824 C C . THR A 1 101 ? -8.641 4.177 6.140 1.00 95.00 101 THR A C 1
ATOM 826 O O . THR A 1 101 ? -9.608 3.515 6.527 1.00 95.00 101 THR A O 1
ATOM 829 N N . ARG A 1 102 ? -8.788 5.231 5.327 1.00 94.50 102 ARG A N 1
ATOM 830 C CA . ARG A 1 102 ? -10.073 5.675 4.766 1.00 94.50 102 ARG A CA 1
ATOM 831 C C . ARG A 1 102 ? -10.695 4.604 3.868 1.00 94.50 102 ARG A C 1
ATOM 833 O O . ARG A 1 102 ? -11.857 4.261 4.072 1.00 94.50 102 ARG A O 1
ATOM 840 N N . ILE A 1 103 ? -9.920 4.024 2.951 1.00 94.44 103 ILE A N 1
ATOM 841 C CA . ILE A 1 103 ? -10.369 2.944 2.057 1.00 94.44 103 ILE A CA 1
ATOM 842 C C . ILE A 1 103 ? -10.804 1.718 2.871 1.00 94.44 103 ILE A C 1
ATOM 844 O O . ILE A 1 103 ? -11.915 1.224 2.686 1.00 94.44 103 ILE A O 1
ATOM 848 N N . LYS A 1 104 ? -9.985 1.256 3.829 1.00 92.75 104 LYS A N 1
ATOM 849 C CA . LYS A 1 104 ? -10.325 0.102 4.682 1.00 92.75 104 LYS A CA 1
ATOM 850 C C . LYS A 1 104 ? -11.586 0.333 5.523 1.00 92.75 104 LYS A C 1
ATOM 852 O O . LYS A 1 104 ? -12.350 -0.609 5.706 1.00 92.75 104 LYS A O 1
ATOM 857 N N . LYS A 1 105 ? -11.838 1.563 5.992 1.00 93.56 105 LYS A N 1
ATOM 858 C CA . LYS A 1 105 ? -13.089 1.937 6.683 1.00 93.56 105 LYS A CA 1
ATOM 859 C C . LYS A 1 105 ? -14.298 1.985 5.742 1.00 93.56 105 LYS A C 1
ATOM 861 O O . LYS A 1 105 ? -15.385 1.585 6.144 1.00 93.56 105 LYS A O 1
ATOM 866 N N . ALA A 1 106 ? -14.119 2.455 4.507 1.00 91.44 106 ALA A N 1
ATOM 867 C CA . ALA A 1 106 ? -15.169 2.489 3.488 1.00 91.44 106 ALA A CA 1
ATOM 868 C C . ALA A 1 106 ? -15.546 1.082 2.973 1.00 91.44 106 ALA A C 1
ATOM 870 O O . ALA A 1 106 ? -16.677 0.855 2.536 1.00 91.44 106 ALA A O 1
ATOM 871 N N . GLY A 1 107 ? -14.621 0.122 3.063 1.00 87.12 107 GLY A N 1
ATOM 872 C CA . GLY A 1 107 ? -14.859 -1.293 2.798 1.00 87.12 107 GLY A CA 1
ATOM 873 C C . GLY A 1 107 ? -14.508 -1.690 1.369 1.00 87.12 107 GLY A C 1
ATOM 874 O O . GLY A 1 107 ? -13.343 -1.945 1.075 1.00 87.12 107 GLY A O 1
ATOM 875 N N . GLN A 1 108 ? -15.521 -1.805 0.502 1.00 88.94 108 GLN A N 1
ATOM 876 C CA . GLN A 1 108 ? -15.355 -2.236 -0.894 1.00 88.94 108 GLN A CA 1
ATOM 877 C C . GLN A 1 108 ? -14.256 -1.424 -1.591 1.00 88.94 108 GLN A C 1
ATOM 879 O O . GLN A 1 108 ? -14.264 -0.200 -1.513 1.00 88.94 108 GLN A O 1
ATOM 884 N N . PHE A 1 109 ? -13.344 -2.104 -2.284 1.00 94.19 109 PHE A N 1
ATOM 885 C CA . PHE A 1 109 ? -12.214 -1.507 -2.993 1.00 94.19 109 PHE A CA 1
ATOM 886 C C . PHE A 1 109 ? -11.991 -2.246 -4.314 1.00 94.19 109 PHE A C 1
ATOM 888 O O . PHE A 1 109 ? -12.089 -3.474 -4.361 1.00 94.19 109 PHE A O 1
ATOM 895 N N . ARG A 1 110 ? -11.685 -1.504 -5.381 1.00 93.75 110 ARG A N 1
ATOM 896 C CA . ARG A 1 110 ? -11.219 -2.048 -6.661 1.00 93.75 110 ARG A CA 1
ATOM 897 C C . ARG A 1 110 ? -10.360 -1.038 -7.411 1.00 93.75 110 ARG A C 1
ATOM 899 O O . ARG A 1 110 ? -10.576 0.169 -7.314 1.00 93.75 110 ARG A O 1
ATOM 906 N N . ILE A 1 111 ? -9.436 -1.546 -8.217 1.00 95.12 111 ILE A N 1
ATOM 907 C CA . ILE A 1 111 ? -8.749 -0.758 -9.242 1.00 95.12 111 ILE A CA 1
ATOM 908 C C . ILE A 1 111 ? -9.671 -0.718 -10.468 1.00 95.12 111 ILE A C 1
ATOM 910 O O . ILE A 1 111 ? -10.226 -1.743 -10.860 1.00 95.12 111 ILE A O 1
ATOM 91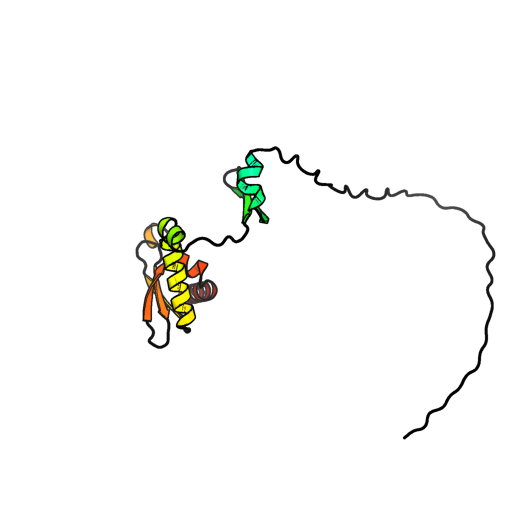4 N N . VAL A 1 112 ? -9.896 0.475 -11.016 1.00 93.25 112 VAL A N 1
ATOM 915 C CA . VAL A 1 112 ? -10.817 0.726 -12.136 1.00 93.25 112 VAL A CA 1
ATOM 916 C C . VAL A 1 112 ? -10.063 0.772 -13.458 1.00 93.25 112 VAL A C 1
ATOM 918 O O . VAL A 1 112 ? -10.513 0.188 -14.437 1.00 93.25 112 VAL A O 1
ATOM 921 N N . ASN A 1 113 ? -8.946 1.501 -13.501 1.00 91.44 113 ASN A N 1
ATOM 922 C CA . ASN A 1 113 ? -8.128 1.679 -14.699 1.00 91.44 113 ASN A CA 1
ATOM 923 C C . ASN A 1 113 ? -6.723 2.186 -14.321 1.00 91.44 113 ASN A C 1
ATOM 925 O O . ASN A 1 113 ? -6.479 2.581 -13.180 1.00 91.44 113 ASN A O 1
ATOM 929 N N . TRP A 1 114 ? -5.820 2.242 -15.296 1.00 89.69 114 TRP A N 1
ATOM 930 C CA . TRP A 1 114 ? -4.477 2.801 -15.200 1.00 89.69 114 TRP A CA 1
ATOM 931 C C . TRP A 1 114 ? -4.258 3.926 -16.218 1.00 89.69 114 TRP A C 1
ATOM 933 O O . TRP A 1 114 ? -4.727 3.881 -17.355 1.00 89.69 114 TRP A O 1
ATOM 943 N N . ILE A 1 115 ? -3.522 4.955 -15.806 1.00 86.31 115 ILE A N 1
ATOM 944 C CA . ILE A 1 115 ? -3.218 6.149 -16.591 1.00 86.31 115 ILE A CA 1
ATOM 945 C C . ILE A 1 115 ? -1.731 6.118 -16.945 1.00 86.31 115 ILE A C 1
ATOM 947 O O . ILE A 1 115 ? -0.853 6.186 -16.083 1.00 86.31 115 ILE A O 1
ATOM 951 N N . LYS A 1 116 ? -1.442 6.041 -18.247 1.00 71.62 116 LYS A N 1
ATOM 952 C CA . LYS A 1 116 ? -0.080 6.083 -18.793 1.00 71.62 116 LYS A CA 1
ATOM 953 C C . LYS A 1 116 ? 0.353 7.537 -18.963 1.00 71.62 116 LYS A C 1
ATOM 955 O O . LYS A 1 116 ? 0.159 8.111 -20.028 1.00 71.62 116 LYS A O 1
ATOM 960 N N . THR A 1 117 ? 0.932 8.118 -17.916 1.00 65.12 117 THR A N 1
ATOM 961 C CA . THR A 1 117 ? 1.504 9.475 -17.940 1.00 65.12 117 THR A CA 1
ATOM 962 C C . THR A 1 117 ? 2.823 9.515 -18.716 1.00 65.12 117 THR A C 1
ATOM 964 O O . THR A 1 117 ? 2.906 10.220 -19.716 1.00 65.12 117 THR A O 1
ATOM 967 N N . ARG A 1 118 ? 3.840 8.744 -18.292 1.00 57.97 118 ARG A N 1
ATOM 968 C CA . ARG A 1 118 ? 5.165 8.659 -18.956 1.00 57.97 118 ARG A CA 1
ATOM 969 C C . ARG A 1 118 ? 5.799 7.266 -19.021 1.00 57.97 118 ARG A C 1
ATOM 971 O O . ARG A 1 118 ? 6.814 7.102 -19.687 1.00 57.97 118 ARG A O 1
ATOM 978 N N . ALA A 1 119 ? 5.187 6.232 -18.440 1.00 56.56 119 ALA A N 1
ATOM 979 C CA . ALA A 1 119 ? 5.779 4.887 -18.348 1.00 56.56 119 ALA A CA 1
ATOM 980 C C . ALA A 1 119 ? 6.181 4.221 -19.691 1.00 56.56 119 ALA A C 1
ATOM 982 O O . ALA A 1 119 ? 6.938 3.252 -19.696 1.00 56.56 119 ALA A O 1
ATOM 983 N N . ARG A 1 120 ? 5.706 4.720 -20.846 1.00 53.00 120 ARG A N 1
ATOM 984 C CA . ARG A 1 120 ? 6.187 4.290 -22.177 1.00 53.00 120 ARG A CA 1
ATOM 985 C C . ARG A 1 120 ? 7.609 4.773 -22.495 1.00 53.00 120 ARG A C 1
ATOM 987 O O . ARG A 1 120 ? 8.312 4.092 -23.232 1.00 53.00 120 ARG A O 1
ATOM 994 N N . GLU A 1 121 ? 8.006 5.926 -21.965 1.00 58.72 121 GLU A N 1
ATOM 995 C CA . GLU A 1 121 ? 9.302 6.570 -22.207 1.00 58.72 121 GLU A CA 1
ATOM 996 C C . GLU A 1 121 ? 10.367 6.017 -21.255 1.00 58.72 121 GLU A C 1
ATOM 998 O O . GLU A 1 121 ? 11.450 5.627 -21.681 1.00 58.72 121 GLU A O 1
ATOM 1003 N N . THR A 1 122 ? 10.030 5.915 -19.968 1.00 59.50 122 THR A N 1
ATOM 1004 C CA . THR A 1 122 ? 10.942 5.469 -18.902 1.00 59.50 122 THR A CA 1
ATOM 1005 C C . THR A 1 122 ? 11.028 3.951 -18.761 1.00 59.50 122 THR A C 1
ATOM 1007 O O . THR A 1 122 ? 11.976 3.446 -18.163 1.00 59.50 122 THR A O 1
ATOM 1010 N N . ARG A 1 123 ? 10.026 3.211 -19.270 1.00 64.81 123 ARG A N 1
ATOM 1011 C CA . ARG A 1 123 ? 9.782 1.776 -18.999 1.00 64.81 123 ARG A CA 1
ATOM 1012 C C . ARG A 1 123 ? 9.659 1.426 -17.509 1.00 64.81 123 ARG A C 1
ATOM 1014 O O . ARG A 1 123 ? 9.672 0.249 -17.154 1.00 64.81 123 ARG A O 1
ATOM 1021 N N . ASN A 1 124 ? 9.530 2.426 -16.641 1.00 70.19 124 ASN A N 1
ATOM 1022 C CA . ASN A 1 124 ? 9.484 2.243 -15.203 1.00 70.19 124 ASN A CA 1
ATOM 1023 C C . ASN A 1 124 ? 8.024 2.030 -14.752 1.00 70.19 124 ASN A C 1
ATOM 1025 O O . ASN A 1 124 ? 7.206 2.936 -14.934 1.00 70.19 124 ASN A O 1
ATOM 1029 N N . PRO A 1 125 ? 7.658 0.873 -14.161 1.00 68.81 125 PRO A N 1
ATOM 1030 C CA . PRO A 1 125 ? 6.292 0.636 -13.691 1.00 68.81 125 PRO A CA 1
ATOM 1031 C C . PRO A 1 125 ? 5.874 1.594 -12.565 1.00 68.81 125 PRO A C 1
ATOM 1033 O O . PRO A 1 125 ? 4.682 1.843 -12.403 1.00 68.81 125 PRO A O 1
ATOM 1036 N N . TYR A 1 126 ? 6.828 2.186 -11.836 1.00 71.62 126 TYR A N 1
ATOM 1037 C CA . TYR A 1 126 ? 6.536 3.160 -10.782 1.00 71.62 126 TYR A CA 1
ATOM 1038 C C . TYR A 1 126 ? 5.976 4.498 -11.304 1.00 71.62 126 TYR A C 1
ATOM 1040 O O . TYR A 1 126 ? 5.324 5.206 -10.541 1.00 71.62 126 TYR A O 1
ATOM 1048 N N . ASP A 1 127 ? 6.125 4.803 -12.600 1.00 77.75 127 ASP A N 1
ATOM 1049 C CA . ASP A 1 127 ? 5.533 5.997 -13.231 1.00 77.75 127 ASP A CA 1
ATOM 1050 C C . ASP A 1 127 ? 4.047 5.815 -13.603 1.00 77.75 127 ASP A C 1
ATOM 1052 O O . ASP A 1 127 ? 3.444 6.683 -14.241 1.00 77.75 127 ASP A O 1
ATOM 1056 N N . LEU A 1 128 ? 3.442 4.674 -13.256 1.00 83.81 128 LEU A N 1
ATOM 1057 C CA . LEU A 1 128 ? 2.032 4.397 -13.507 1.00 83.81 128 LEU A CA 1
ATOM 1058 C C . LEU A 1 128 ? 1.142 4.966 -12.400 1.00 83.81 128 LEU A C 1
ATOM 1060 O O . LEU A 1 128 ? 1.360 4.739 -11.206 1.00 83.81 128 LEU A O 1
ATOM 1064 N N . LEU A 1 129 ? 0.090 5.661 -12.832 1.00 90.81 129 LEU A N 1
ATOM 1065 C CA . LEU A 1 129 ? -1.016 6.079 -11.981 1.00 90.81 129 LEU A CA 1
ATOM 1066 C C . LEU A 1 129 ? -2.219 5.160 -12.206 1.00 90.81 129 LEU A C 1
ATOM 1068 O O . LEU A 1 129 ? -2.406 4.616 -13.293 1.00 90.81 129 LEU A O 1
ATOM 1072 N N . TYR A 1 130 ? -3.052 5.012 -11.186 1.00 93.12 130 TYR A N 1
ATOM 1073 C CA . TYR A 1 130 ? -4.187 4.100 -11.152 1.00 93.12 130 TYR A CA 1
ATOM 1074 C C . TYR A 1 130 ? -5.404 4.829 -10.605 1.00 93.12 130 TYR A C 1
ATOM 1076 O O . TYR A 1 130 ? -5.327 5.471 -9.558 1.00 93.12 130 TYR A O 1
ATOM 1084 N N . THR A 1 131 ? -6.535 4.697 -11.287 1.00 94.56 131 THR A N 1
ATOM 1085 C CA . THR A 1 131 ? -7.830 5.105 -10.749 1.00 94.56 131 THR A CA 1
ATOM 1086 C C . THR A 1 131 ? -8.361 3.965 -9.895 1.00 94.56 131 THR A C 1
ATOM 1088 O O . THR A 1 131 ? -8.603 2.869 -10.403 1.00 94.56 131 THR A O 1
ATOM 1091 N N . ILE A 1 132 ? -8.558 4.214 -8.607 1.00 95.81 132 ILE A N 1
ATOM 1092 C CA . ILE A 1 132 ? -9.233 3.305 -7.676 1.00 95.81 132 ILE A CA 1
ATOM 1093 C C . ILE A 1 132 ? -10.663 3.781 -7.429 1.00 95.81 132 ILE A C 1
ATOM 1095 O O . ILE A 1 132 ? -10.929 4.977 -7.498 1.00 95.81 132 ILE A O 1
ATOM 1099 N N . ALA A 1 133 ? -11.564 2.853 -7.110 1.00 96.12 133 ALA A N 1
ATOM 1100 C CA . ALA A 1 133 ? -12.897 3.141 -6.590 1.00 96.12 133 ALA A CA 1
ATOM 1101 C C . ALA A 1 133 ? -13.094 2.426 -5.251 1.00 96.12 133 ALA A C 1
ATOM 1103 O O . ALA A 1 133 ? -12.764 1.240 -5.125 1.00 96.12 133 ALA A O 1
ATOM 1104 N N . PHE A 1 134 ? -13.647 3.124 -4.260 1.00 95.31 134 PHE A N 1
ATOM 1105 C CA . PHE A 1 134 ? -13.897 2.554 -2.939 1.00 95.31 134 PHE A CA 1
ATOM 1106 C C . PHE A 1 134 ? -15.191 3.046 -2.279 1.00 95.31 134 PHE A C 1
ATOM 1108 O O . PHE A 1 134 ? -15.776 4.061 -2.650 1.00 95.31 134 PHE A O 1
ATOM 1115 N N . GLY A 1 135 ? -15.651 2.289 -1.282 1.00 93.69 135 GLY A N 1
ATOM 1116 C CA . GLY A 1 135 ? -16.893 2.556 -0.561 1.00 93.69 135 GLY A CA 1
ATOM 1117 C C . GLY A 1 135 ? -18.164 2.239 -1.353 1.00 93.69 135 GLY A C 1
ATOM 1118 O O . GLY A 1 135 ? -18.131 1.858 -2.525 1.00 93.69 135 GLY A O 1
ATOM 1119 N N . LYS A 1 136 ? -19.314 2.400 -0.688 1.00 90.31 136 LYS A N 1
ATOM 1120 C CA . LYS A 1 136 ? -20.640 2.161 -1.289 1.00 90.31 136 LYS A CA 1
ATOM 1121 C C . LYS A 1 136 ? -20.937 3.132 -2.430 1.00 90.31 136 LYS A C 1
ATOM 1123 O O . LYS A 1 136 ? -21.457 2.716 -3.458 1.00 90.31 136 LYS A O 1
ATOM 1128 N N . ASP A 1 137 ? -20.533 4.387 -2.258 1.00 91.12 137 ASP A N 1
ATOM 1129 C CA . ASP A 1 137 ? -20.761 5.469 -3.220 1.00 91.12 137 ASP A CA 1
ATOM 1130 C C . ASP A 1 137 ? -19.767 5.439 -4.397 1.00 91.12 137 ASP A C 1
ATOM 1132 O O . ASP A 1 137 ? -19.845 6.274 -5.294 1.00 91.12 137 ASP A O 1
ATOM 1136 N N . GLN A 1 138 ? -18.847 4.461 -4.408 1.00 91.50 138 GLN A N 1
ATOM 1137 C CA . GLN A 1 138 ? -17.813 4.283 -5.432 1.00 91.50 138 GLN A CA 1
ATOM 1138 C C . GLN A 1 138 ? -16.974 5.552 -5.645 1.00 91.50 138 GLN A C 1
ATOM 1140 O O . GLN A 1 138 ? -16.709 5.951 -6.780 1.00 91.50 138 GLN A O 1
ATOM 1145 N N . GLU A 1 139 ? -16.538 6.166 -4.539 1.00 93.38 139 GLU A N 1
ATOM 1146 C CA . GLU A 1 139 ? -15.635 7.316 -4.553 1.00 93.38 139 GLU A CA 1
ATOM 1147 C C . GLU A 1 139 ? -14.367 6.956 -5.330 1.00 93.38 139 GLU A C 1
ATOM 1149 O O . GLU A 1 139 ? -13.725 5.941 -5.043 1.00 93.38 139 GLU A O 1
ATOM 1154 N N . GLN A 1 140 ? -14.024 7.777 -6.325 1.00 94.06 140 GLN A N 1
ATOM 1155 C CA . GLN A 1 140 ? -12.870 7.543 -7.186 1.00 94.06 140 GLN A CA 1
ATOM 1156 C C . GLN A 1 140 ? -11.703 8.445 -6.819 1.00 94.06 140 GLN A C 1
ATOM 1158 O O . GLN A 1 140 ? -11.880 9.629 -6.533 1.00 94.06 140 GLN A O 1
ATOM 1163 N N . MET A 1 141 ? -10.495 7.895 -6.890 1.00 94.19 141 MET A N 1
ATOM 1164 C CA . MET A 1 141 ? -9.272 8.650 -6.649 1.00 94.19 141 MET A CA 1
ATOM 1165 C C . MET A 1 141 ? -8.114 8.119 -7.490 1.00 94.19 141 MET A C 1
ATOM 1167 O O . MET A 1 141 ? -8.114 6.956 -7.891 1.00 94.19 141 MET A O 1
ATOM 1171 N N . ILE A 1 142 ? -7.120 8.969 -7.745 1.00 93.06 142 ILE A N 1
ATOM 1172 C CA . ILE A 1 142 ? -5.892 8.588 -8.444 1.00 93.06 142 ILE A CA 1
ATOM 1173 C C . ILE A 1 142 ? -4.801 8.310 -7.406 1.00 93.06 142 ILE A C 1
ATOM 1175 O O . ILE A 1 142 ? -4.563 9.124 -6.518 1.00 93.06 142 ILE A O 1
ATOM 1179 N N . VAL A 1 143 ? -4.140 7.162 -7.534 1.00 92.88 143 VAL A N 1
ATOM 1180 C CA . VAL A 1 143 ? -2.999 6.725 -6.713 1.00 92.88 143 VAL A CA 1
ATOM 1181 C C . VAL A 1 143 ? -1.853 6.269 -7.617 1.00 92.88 143 VAL A C 1
ATOM 1183 O O . VAL A 1 143 ? -2.061 6.037 -8.806 1.00 92.88 143 VAL A O 1
ATOM 1186 N N . ASN A 1 144 ? -0.639 6.137 -7.089 1.00 91.44 144 ASN A N 1
ATOM 1187 C CA . ASN A 1 144 ? 0.501 5.610 -7.844 1.00 91.44 144 ASN A CA 1
ATOM 1188 C C . ASN A 1 144 ? 0.728 4.108 -7.590 1.00 91.44 144 ASN A C 1
ATOM 1190 O O . ASN A 1 144 ? 0.101 3.491 -6.725 1.00 91.44 144 ASN A O 1
ATOM 1194 N N . HIS A 1 145 ? 1.644 3.525 -8.363 1.00 90.75 145 HIS A N 1
ATOM 1195 C CA . HIS A 1 145 ? 2.039 2.120 -8.260 1.00 90.75 145 HIS A CA 1
ATOM 1196 C C . HIS A 1 145 ? 2.529 1.725 -6.853 1.00 90.75 145 HIS A C 1
ATOM 1198 O O . HIS A 1 145 ? 2.163 0.665 -6.346 1.00 90.75 145 HIS A O 1
ATOM 1204 N N . GLU A 1 146 ? 3.336 2.581 -6.212 1.00 89.62 146 GLU A N 1
ATOM 1205 C CA . GLU A 1 146 ? 3.933 2.319 -4.893 1.00 89.62 146 GLU A CA 1
ATOM 1206 C C . GLU A 1 146 ? 2.865 2.165 -3.801 1.00 89.62 146 GLU A C 1
ATOM 1208 O O . GLU A 1 146 ? 2.933 1.239 -2.990 1.00 89.62 146 GLU A O 1
ATOM 1213 N N . PHE A 1 147 ? 1.846 3.031 -3.803 1.00 92.38 147 PHE A N 1
ATOM 1214 C CA . PHE A 1 147 ? 0.722 2.935 -2.875 1.00 92.38 147 PHE A CA 1
ATOM 1215 C C . PHE A 1 147 ? 0.010 1.578 -2.982 1.00 92.38 147 PHE A C 1
ATOM 1217 O O . PHE A 1 147 ? -0.281 0.940 -1.967 1.00 92.38 147 PHE A O 1
ATOM 1224 N N . LEU A 1 148 ? -0.240 1.111 -4.209 1.00 93.69 148 LEU A N 1
ATOM 1225 C CA . LEU A 1 148 ? -0.926 -0.156 -4.452 1.00 93.69 148 LEU A CA 1
ATOM 1226 C C . LEU A 1 148 ? -0.077 -1.373 -4.066 1.00 93.69 148 LEU A C 1
ATOM 1228 O O . LEU A 1 148 ? -0.585 -2.243 -3.363 1.00 93.69 148 LEU A O 1
ATOM 1232 N N . ASP A 1 149 ? 1.201 -1.443 -4.458 1.00 91.25 149 ASP A N 1
ATOM 1233 C CA . ASP A 1 149 ? 2.082 -2.563 -4.070 1.00 91.25 149 ASP A CA 1
ATOM 1234 C C . ASP A 1 149 ? 2.321 -2.620 -2.548 1.00 91.25 149 ASP A C 1
ATOM 1236 O O . ASP A 1 149 ? 2.389 -3.709 -1.976 1.00 91.25 149 ASP A O 1
ATOM 1240 N N . ARG A 1 150 ? 2.349 -1.470 -1.855 1.00 90.50 150 ARG A N 1
ATOM 1241 C CA . ARG A 1 150 ? 2.481 -1.419 -0.388 1.00 90.50 150 ARG A CA 1
ATOM 1242 C C . ARG A 1 150 ? 1.210 -1.841 0.358 1.00 90.50 150 ARG A C 1
ATOM 1244 O O . ARG A 1 150 ? 1.318 -2.524 1.375 1.00 90.50 150 ARG A O 1
ATOM 1251 N N . HIS A 1 151 ? 0.025 -1.421 -0.094 1.00 93.69 151 HIS A N 1
ATOM 1252 C CA . HIS A 1 151 ? -1.206 -1.495 0.713 1.00 93.69 151 HIS A CA 1
ATOM 1253 C C . HIS A 1 151 ? -2.312 -2.417 0.168 1.00 93.69 151 HIS A C 1
ATOM 1255 O O . HIS A 1 151 ? -3.145 -2.887 0.948 1.00 93.69 151 HIS A O 1
ATOM 1261 N N . PHE A 1 152 ? -2.327 -2.688 -1.139 1.00 94.00 152 PHE A N 1
ATOM 1262 C CA . PHE A 1 152 ? -3.367 -3.450 -1.853 1.00 94.00 152 PHE A CA 1
ATOM 1263 C C . PHE A 1 152 ? -2.741 -4.417 -2.869 1.00 94.00 152 PHE A C 1
ATOM 1265 O O . PHE A 1 152 ? -3.186 -4.552 -4.010 1.00 94.00 152 PHE A O 1
ATOM 1272 N N . ARG A 1 153 ? -1.643 -5.060 -2.456 1.00 93.12 153 ARG A N 1
ATOM 1273 C CA . ARG A 1 153 ? -0.769 -5.847 -3.333 1.00 93.12 153 ARG A CA 1
ATOM 1274 C C . ARG A 1 153 ? -1.499 -6.967 -4.069 1.00 93.12 153 ARG A C 1
ATOM 1276 O O . ARG A 1 153 ? -1.249 -7.184 -5.248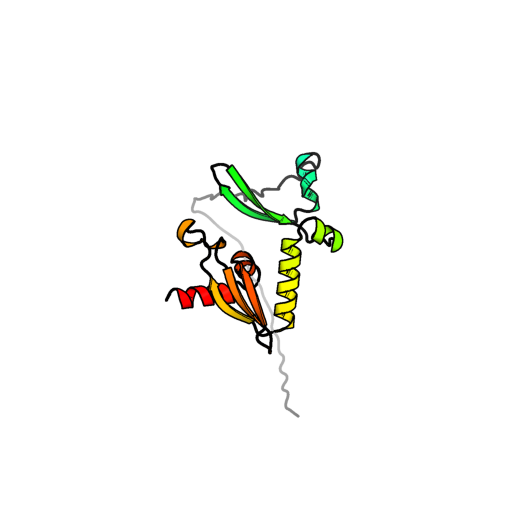 1.00 93.12 153 ARG A O 1
ATOM 1283 N N . THR A 1 154 ? -2.411 -7.657 -3.389 1.00 92.94 154 THR A N 1
ATOM 1284 C CA . THR A 1 154 ? -3.192 -8.757 -3.968 1.00 92.94 154 THR A CA 1
ATOM 1285 C C . THR A 1 154 ? -4.089 -8.251 -5.092 1.00 92.94 154 THR A C 1
ATOM 1287 O O . THR A 1 154 ? -4.050 -8.772 -6.203 1.00 92.94 154 THR A O 1
ATOM 1290 N N . GLU A 1 155 ? -4.861 -7.201 -4.827 1.00 93.88 155 GLU A N 1
ATOM 1291 C CA . GLU A 1 155 ? -5.760 -6.566 -5.786 1.00 93.88 155 GLU A CA 1
ATOM 1292 C C . GLU A 1 155 ? -4.984 -5.954 -6.963 1.00 93.88 155 GLU A C 1
ATOM 1294 O O . GLU A 1 155 ? -5.425 -6.044 -8.107 1.00 93.88 155 GLU A O 1
ATOM 1299 N N . HIS A 1 156 ? -3.799 -5.401 -6.699 1.00 93.81 156 HIS A N 1
ATOM 1300 C CA . HIS A 1 156 ? -2.887 -4.864 -7.706 1.00 93.81 156 HIS A CA 1
ATOM 1301 C C . HIS A 1 156 ? -2.328 -5.951 -8.632 1.00 93.81 156 HIS A C 1
ATOM 1303 O O . HIS A 1 156 ? -2.396 -5.804 -9.852 1.00 93.81 156 HIS A O 1
ATOM 1309 N N . CYS A 1 157 ? -1.843 -7.069 -8.082 1.00 91.19 157 CYS A N 1
ATOM 1310 C CA . CYS A 1 157 ? -1.396 -8.213 -8.876 1.00 91.19 157 CYS A CA 1
ATOM 1311 C C . CYS A 1 157 ? -2.534 -8.809 -9.717 1.00 91.19 157 CYS A C 1
ATOM 1313 O O . CYS A 1 157 ? -2.316 -9.114 -10.886 1.00 91.19 157 CYS A O 1
ATOM 1315 N N . LEU A 1 158 ? -3.745 -8.934 -9.159 1.00 91.94 158 LEU A N 1
ATOM 1316 C CA . LEU A 1 158 ? -4.918 -9.433 -9.888 1.00 91.94 158 LEU A CA 1
ATOM 1317 C C . LEU A 1 158 ? -5.325 -8.501 -11.039 1.00 91.94 158 LEU A C 1
ATOM 1319 O O . LEU A 1 158 ? -5.600 -8.980 -12.137 1.00 91.94 158 LEU A O 1
ATOM 1323 N N . PHE A 1 159 ? -5.323 -7.183 -10.815 1.00 92.12 159 PHE A N 1
ATOM 1324 C CA . PHE A 1 159 ? -5.593 -6.194 -11.861 1.00 92.12 159 PHE A CA 1
ATOM 1325 C C . PHE A 1 159 ? -4.555 -6.268 -12.990 1.00 92.12 159 PHE A C 1
ATOM 1327 O O . PHE A 1 159 ? -4.920 -6.323 -14.162 1.00 92.12 159 PHE A O 1
ATOM 1334 N N . LEU A 1 160 ? -3.263 -6.330 -12.648 1.00 89.69 160 LEU A N 1
ATOM 1335 C CA . LEU A 1 160 ? -2.190 -6.432 -13.638 1.00 89.69 160 LEU A CA 1
ATOM 1336 C C . LEU A 1 160 ? -2.234 -7.748 -14.428 1.00 89.69 160 LEU A C 1
ATOM 1338 O O . LEU A 1 160 ? -2.007 -7.717 -15.631 1.00 89.69 160 LEU A O 1
ATOM 1342 N N . ALA A 1 161 ? -2.553 -8.881 -13.797 1.00 88.69 161 ALA A N 1
ATOM 1343 C CA . ALA A 1 161 ? -2.706 -10.157 -14.500 1.00 88.69 161 ALA A CA 1
ATOM 1344 C C . ALA A 1 161 ? -3.858 -10.110 -15.522 1.00 88.69 161 ALA A C 1
ATOM 1346 O O . ALA A 1 161 ? -3.668 -10.458 -16.688 1.00 88.69 161 ALA A O 1
ATOM 1347 N N . ALA A 1 162 ? -5.019 -9.582 -15.111 1.00 87.75 162 ALA A N 1
ATOM 1348 C CA . ALA A 1 162 ? -6.188 -9.435 -15.977 1.00 87.75 162 ALA A CA 1
ATOM 1349 C C . ALA A 1 162 ? -5.928 -8.507 -17.182 1.00 87.75 162 ALA A C 1
ATOM 1351 O O . ALA A 1 162 ? -6.293 -8.844 -18.304 1.00 87.75 162 ALA A O 1
ATOM 1352 N N . GLU A 1 163 ? -5.256 -7.371 -16.975 1.00 81.81 163 GLU A N 1
ATOM 1353 C CA . GLU A 1 163 ? -4.908 -6.420 -18.046 1.00 81.81 163 GLU A CA 1
ATOM 1354 C C . GLU A 1 163 ? -3.802 -6.929 -18.991 1.00 81.81 163 GLU A C 1
ATOM 1356 O O . GLU A 1 163 ? -3.687 -6.453 -20.122 1.00 81.81 163 GLU A O 1
ATOM 1361 N N . LEU A 1 164 ? -2.967 -7.876 -18.546 1.00 71.38 164 LEU A N 1
ATOM 1362 C CA . LEU A 1 164 ? -1.848 -8.418 -19.326 1.00 71.38 164 LEU A CA 1
ATOM 1363 C C . LEU A 1 164 ? -2.165 -9.741 -20.047 1.00 71.38 164 LEU A C 1
ATOM 1365 O O . LEU A 1 164 ? -1.328 -10.189 -20.829 1.00 71.38 164 LEU A O 1
ATOM 1369 N N . ASN A 1 165 ? -3.353 -10.329 -19.844 1.00 61.09 165 ASN A N 1
ATOM 1370 C CA . ASN A 1 165 ? -3.734 -11.659 -20.349 1.00 61.09 165 ASN A CA 1
ATOM 1371 C C . ASN A 1 165 ? -2.711 -12.759 -19.979 1.00 61.09 165 ASN A C 1
ATOM 1373 O O . ASN A 1 165 ? -2.262 -13.509 -20.851 1.00 61.09 165 ASN A O 1
ATOM 1377 N N . ILE A 1 166 ? -2.339 -12.831 -18.694 1.00 46.25 166 ILE A N 1
ATOM 1378 C CA . ILE A 1 166 ? -1.473 -13.878 -18.111 1.00 46.25 166 ILE A CA 1
ATOM 1379 C C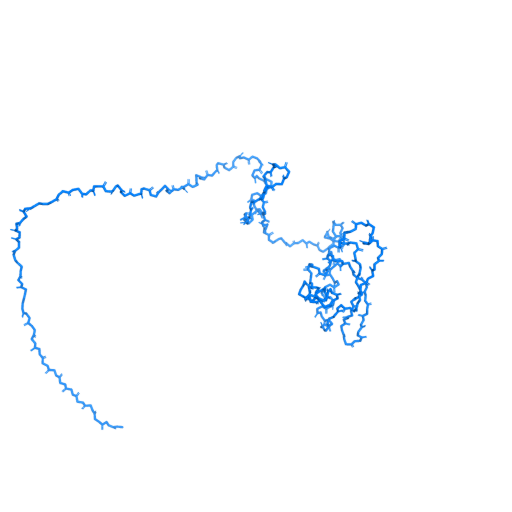 . ILE A 1 166 ? -2.296 -14.750 -17.157 1.00 46.25 166 ILE A C 1
ATOM 1381 O O . ILE A 1 166 ? -2.972 -14.160 -16.285 1.00 46.25 166 ILE A O 1
#

Mean predicted aligned error: 17.21 Å

Secondary structure (DSSP, 8-state):
--------------------------------------------TT-TTGGGTTTTEEEEEEEEEETTEEEEEEEE------HHHHHHH-HHHHHHHHHHHHHHHH--EEEEEEEESSHHHH--GGGEEEEEEETTTTEEEEEEHHHHHHH-HHHHHHHHHHHHT-

Foldseek 3Di:
DDDDDDDDDDDDDDDDDDDDDDDDDDDDDPDPPPPPPPPPPPPDPPPPVCVVAVVFFPDFDDWDQDPNDIDTDTDTHDDDDDPVVCCVPPVPVVVLVVVLVVQVVLPDKAWDAKDCPDCVPVVDQQSIKTWMFGHPVRDIDIDTPVSCCVRVVVRVVVVVCVVVVD

Organism: Steinernema carpocapsae (NCBI:txid34508)

Nearest PDB structures (foldseek):
  1x3z-assembly1_A  TM=4.945E-01  e=2.060E+00  Saccharomyces cerevisiae

pLDDT: mean 73.74, std 22.05, range [27.67, 96.12]